Protein AF-A0A8D4VQN3-F1 (afdb_monomer_lite)

Structure (mmCIF, N/CA/C/O backbone):
data_AF-A0A8D4VQN3-F1
#
_entry.id   AF-A0A8D4VQN3-F1
#
loop_
_atom_site.group_PDB
_atom_site.id
_atom_site.type_symbol
_atom_site.label_atom_id
_atom_site.label_alt_id
_atom_site.label_comp_id
_atom_site.label_asym_id
_atom_site.label_entity_id
_atom_site.label_seq_id
_atom_site.pdbx_PDB_ins_code
_atom_site.Cartn_x
_atom_site.Cartn_y
_atom_site.Cartn_z
_atom_site.occupancy
_atom_site.B_iso_or_equiv
_atom_site.auth_seq_id
_atom_site.auth_comp_id
_atom_site.auth_asym_id
_atom_site.auth_atom_id
_atom_site.pdbx_PDB_model_num
ATOM 1 N N . MET A 1 1 ? -3.017 -6.495 18.401 1.00 70.19 1 MET A N 1
ATOM 2 C CA . MET A 1 1 ? -2.786 -6.574 16.944 1.00 70.19 1 MET A CA 1
ATOM 3 C C . MET A 1 1 ? -1.458 -7.267 16.738 1.00 70.19 1 MET A C 1
ATOM 5 O O . MET A 1 1 ? -0.572 -7.104 17.568 1.00 70.19 1 MET A O 1
ATOM 9 N N . GLU A 1 2 ? -1.324 -8.040 15.667 1.00 79.00 2 GLU A N 1
ATOM 10 C CA . GLU A 1 2 ? -0.138 -8.855 15.408 1.00 79.00 2 GLU A CA 1
ATOM 11 C C . GLU A 1 2 ? 0.351 -8.628 13.973 1.00 79.00 2 GLU A C 1
ATOM 13 O O . GLU A 1 2 ? -0.428 -8.764 13.028 1.00 79.00 2 GLU A O 1
ATOM 18 N N . ILE A 1 3 ? 1.629 -8.271 13.808 1.00 74.06 3 ILE A N 1
ATOM 19 C CA . ILE A 1 3 ? 2.302 -8.242 12.504 1.00 74.06 3 ILE A CA 1
ATOM 20 C C . ILE A 1 3 ? 3.342 -9.356 12.503 1.00 74.06 3 ILE A C 1
ATOM 22 O O . ILE A 1 3 ? 4.263 -9.344 13.316 1.00 74.06 3 ILE A O 1
ATOM 26 N N . GLN A 1 4 ? 3.182 -10.310 11.591 1.00 74.00 4 GLN A N 1
ATOM 27 C CA . GLN A 1 4 ? 4.126 -11.398 11.367 1.00 74.00 4 GLN A CA 1
ATOM 28 C C . GLN A 1 4 ? 4.845 -11.158 10.039 1.00 74.00 4 GLN A C 1
ATOM 30 O O . GLN A 1 4 ? 4.201 -11.099 8.990 1.00 74.00 4 GLN A O 1
ATOM 35 N N . ASP A 1 5 ? 6.168 -11.021 10.099 1.00 70.25 5 ASP A N 1
ATOM 36 C CA . ASP A 1 5 ? 7.055 -11.085 8.938 1.00 70.25 5 ASP A CA 1
ATOM 37 C C . ASP A 1 5 ? 7.645 -12.497 8.879 1.00 70.25 5 ASP A C 1
ATOM 39 O O . ASP A 1 5 ? 8.317 -12.940 9.811 1.00 70.25 5 ASP A O 1
ATOM 43 N N . PHE A 1 6 ? 7.348 -13.224 7.807 1.00 62.47 6 PHE A N 1
ATOM 44 C CA . PHE A 1 6 ? 7.833 -14.589 7.607 1.00 62.47 6 PHE A CA 1
ATOM 45 C C . PHE A 1 6 ? 9.210 -14.629 6.928 1.00 62.47 6 PHE A C 1
ATOM 47 O O . PHE A 1 6 ? 9.719 -15.712 6.644 1.00 62.47 6 PHE A O 1
ATOM 54 N N . GLY A 1 7 ? 9.829 -13.468 6.691 1.00 53.34 7 GLY A N 1
ATOM 55 C CA . GLY A 1 7 ? 11.131 -13.352 6.050 1.00 53.34 7 GLY A CA 1
ATOM 56 C C . GLY A 1 7 ? 11.084 -13.645 4.551 1.00 53.34 7 GLY A C 1
ATOM 57 O O . GLY A 1 7 ? 10.016 -13.746 3.939 1.00 53.34 7 GLY A O 1
ATOM 58 N N . GLU A 1 8 ? 12.266 -13.743 3.942 1.00 53.62 8 GLU A N 1
ATOM 59 C CA . GLU A 1 8 ? 12.398 -14.051 2.519 1.00 53.62 8 GLU A CA 1
ATOM 60 C C . GLU A 1 8 ? 11.901 -15.469 2.205 1.00 53.62 8 GLU A C 1
ATOM 62 O O . GLU A 1 8 ? 12.434 -16.469 2.685 1.00 53.62 8 GLU A O 1
ATOM 67 N N . HIS A 1 9 ? 10.913 -15.564 1.320 1.00 53.25 9 HIS A N 1
ATOM 68 C CA . HIS A 1 9 ? 10.606 -16.793 0.599 1.00 53.25 9 HIS A CA 1
ATOM 69 C C . HIS A 1 9 ? 11.569 -16.995 -0.583 1.00 53.25 9 HIS A C 1
ATOM 71 O O . HIS A 1 9 ? 12.259 -16.066 -1.012 1.00 53.25 9 HIS A O 1
ATOM 77 N N . HIS A 1 10 ? 11.588 -18.214 -1.145 1.00 42.78 10 HIS A N 1
ATOM 78 C CA . HIS A 1 10 ? 12.281 -18.522 -2.401 1.00 42.78 10 HIS A CA 1
ATOM 79 C C . HIS A 1 10 ? 11.996 -17.407 -3.427 1.00 42.78 10 HIS A C 1
ATOM 81 O O . HIS A 1 10 ? 10.839 -17.196 -3.779 1.00 42.78 10 HIS A O 1
ATOM 87 N N . MET A 1 11 ? 13.052 -16.717 -3.882 1.00 49.62 11 MET A N 1
ATOM 88 C CA . MET A 1 11 ? 13.039 -15.474 -4.688 1.00 49.62 11 MET A CA 1
ATOM 89 C C . MET A 1 11 ? 12.990 -14.127 -3.927 1.00 49.62 11 MET A C 1
ATOM 91 O O . MET A 1 11 ? 12.455 -13.157 -4.460 1.00 49.62 11 MET A O 1
ATOM 95 N N . ALA A 1 12 ? 13.579 -14.028 -2.728 1.00 50.59 12 ALA A N 1
ATOM 96 C CA . ALA A 1 12 ? 13.837 -12.750 -2.034 1.00 50.59 12 ALA A CA 1
ATOM 97 C C . ALA A 1 12 ? 12.579 -11.888 -1.775 1.00 50.59 12 ALA A C 1
ATOM 99 O O . ALA A 1 12 ? 12.603 -10.663 -1.869 1.00 50.59 12 ALA A O 1
ATOM 100 N N . SER A 1 13 ? 11.442 -12.536 -1.499 1.00 53.25 13 SER A N 1
ATOM 101 C CA . SER A 1 13 ? 10.157 -11.861 -1.257 1.00 53.25 13 SER A CA 1
ATOM 102 C C . SER A 1 13 ? 9.735 -12.000 0.206 1.00 53.25 13 SER A C 1
ATOM 104 O O . SER A 1 13 ? 9.541 -13.124 0.663 1.00 53.25 13 SER A O 1
ATOM 106 N N . SER A 1 14 ? 9.547 -10.887 0.927 1.00 65.25 14 SER A N 1
ATOM 107 C CA . SER A 1 14 ? 9.102 -10.890 2.335 1.00 65.25 14 SER A CA 1
ATOM 108 C C . SER A 1 14 ? 7.593 -11.099 2.463 1.00 65.25 14 SER A C 1
ATOM 110 O O . SER A 1 14 ? 6.815 -10.282 1.971 1.00 65.25 14 SER A O 1
ATOM 112 N N . HIS A 1 15 ? 7.137 -12.172 3.109 1.00 73.06 15 HIS A N 1
ATOM 113 C CA . HIS A 1 15 ? 5.702 -12.355 3.356 1.00 73.06 15 HIS A CA 1
ATOM 114 C C . HIS A 1 15 ? 5.287 -11.664 4.653 1.00 73.06 15 HIS A C 1
ATOM 116 O O . HIS A 1 15 ? 5.879 -11.913 5.700 1.00 73.06 15 HIS A O 1
ATOM 122 N N . ILE A 1 16 ? 4.242 -10.835 4.588 1.00 79.19 16 ILE A N 1
ATOM 123 C CA . ILE A 1 16 ? 3.664 -10.212 5.777 1.00 79.19 16 ILE A CA 1
ATOM 124 C C . ILE A 1 16 ? 2.217 -10.645 5.978 1.00 79.19 16 ILE A C 1
ATOM 126 O O . ILE A 1 16 ? 1.423 -10.720 5.032 1.00 79.19 16 ILE A O 1
ATOM 130 N N . ARG A 1 17 ? 1.874 -10.871 7.244 1.00 83.31 17 ARG A N 1
ATOM 131 C CA . ARG A 1 17 ? 0.500 -10.982 7.719 1.00 83.31 17 ARG A CA 1
ATOM 132 C C . ARG A 1 17 ? 0.259 -9.945 8.802 1.00 83.31 17 ARG A C 1
ATOM 134 O O . ARG A 1 17 ? 1.025 -9.849 9.756 1.00 83.31 17 ARG A O 1
ATOM 141 N N . VAL A 1 18 ? -0.832 -9.207 8.669 1.00 84.00 18 VAL A N 1
ATOM 142 C CA . VAL A 1 18 ? -1.286 -8.221 9.645 1.00 84.00 18 VAL A CA 1
ATOM 143 C C . VAL A 1 18 ? -2.658 -8.650 10.139 1.00 84.00 18 VAL A C 1
ATOM 145 O O . VAL A 1 18 ? -3.613 -8.660 9.365 1.00 84.00 18 VAL A O 1
ATOM 148 N N . ARG A 1 19 ? -2.763 -8.996 11.422 1.00 86.81 19 ARG A N 1
ATOM 149 C CA . ARG A 1 19 ? -4.031 -9.323 12.075 1.00 86.81 19 ARG A CA 1
ATOM 150 C C . ARG A 1 19 ? -4.461 -8.192 13.000 1.00 86.81 19 ARG A C 1
ATOM 152 O O . ARG A 1 19 ? -3.798 -7.886 13.996 1.00 86.81 19 ARG A O 1
ATOM 159 N N . LEU A 1 20 ? -5.595 -7.599 12.666 1.00 85.62 20 LEU A N 1
ATOM 160 C CA . LEU A 1 20 ? -6.205 -6.470 13.348 1.00 85.62 20 LEU A CA 1
ATOM 161 C C . LEU A 1 20 ? -7.139 -6.944 14.461 1.00 85.62 20 LEU A C 1
ATOM 163 O O . LEU A 1 20 ? -7.737 -8.017 14.384 1.00 85.62 20 LEU A O 1
ATOM 167 N N . GLU A 1 21 ? -7.272 -6.124 15.501 1.00 84.81 21 GLU A N 1
ATOM 168 C CA . GLU A 1 21 ? -8.215 -6.377 16.601 1.00 84.81 21 GLU A CA 1
ATOM 169 C C . GLU A 1 21 ? -9.656 -6.015 16.227 1.00 84.81 21 GLU A C 1
ATOM 171 O O . GLU A 1 21 ? -10.598 -6.550 16.808 1.00 84.81 21 GLU A O 1
ATOM 176 N N . GLN A 1 22 ? -9.820 -5.143 15.230 1.00 81.38 22 GLN A N 1
ATOM 177 C CA . GLN A 1 22 ? -11.106 -4.691 14.713 1.00 81.38 22 GLN A CA 1
ATOM 178 C C . GLN A 1 22 ? -11.138 -4.755 13.178 1.00 81.38 22 GLN A C 1
ATOM 180 O O . GLN A 1 22 ? -10.090 -4.618 12.537 1.00 81.38 22 GLN A O 1
ATOM 185 N N . PRO A 1 23 ? -12.322 -4.953 12.572 1.00 83.88 23 PRO A N 1
ATOM 186 C CA . PRO A 1 23 ? -12.458 -5.004 11.125 1.00 83.88 23 PRO A CA 1
ATOM 187 C C . PRO A 1 23 ? -12.366 -3.612 10.495 1.00 83.88 23 PRO A C 1
ATOM 189 O O . PRO A 1 23 ? -12.968 -2.657 10.978 1.00 83.88 23 PRO A O 1
ATOM 192 N N . PHE A 1 24 ? -11.721 -3.536 9.335 1.00 86.38 24 PHE A N 1
ATOM 193 C CA . PHE A 1 24 ? -11.764 -2.388 8.434 1.00 86.38 24 PHE A CA 1
ATOM 194 C C . PHE A 1 24 ? -12.455 -2.797 7.145 1.00 86.38 24 PHE A C 1
ATOM 196 O O . PHE A 1 24 ? -12.000 -3.708 6.456 1.00 86.38 24 PHE A O 1
ATOM 203 N N . SER A 1 25 ? -13.586 -2.163 6.823 1.00 85.00 25 SER A N 1
ATOM 204 C CA . SER A 1 25 ? -14.448 -2.600 5.708 1.00 85.00 25 SER A CA 1
ATOM 205 C C . SER A 1 25 ? -14.789 -4.105 5.766 1.00 85.00 25 SER A C 1
ATOM 207 O O . SER A 1 25 ? -14.835 -4.782 4.742 1.00 85.00 25 SER A O 1
ATOM 209 N N . GLY A 1 26 ? -14.981 -4.648 6.976 1.00 84.50 26 GLY A N 1
ATOM 210 C CA . GLY A 1 26 ? -15.277 -6.070 7.200 1.00 84.50 26 GLY A CA 1
ATOM 211 C C . GLY A 1 26 ? -14.068 -7.017 7.161 1.00 84.50 26 GLY A C 1
ATOM 212 O O . GLY A 1 26 ? -14.257 -8.226 7.262 1.00 84.50 26 GLY A O 1
ATOM 213 N N . VAL A 1 27 ? -12.840 -6.502 7.033 1.00 85.44 27 VAL A N 1
ATOM 214 C CA . VAL A 1 27 ? -11.602 -7.294 6.943 1.00 85.44 27 VAL A CA 1
ATOM 215 C C . VAL A 1 27 ? -10.743 -7.099 8.193 1.00 85.44 27 VAL A C 1
ATOM 217 O O . VAL A 1 27 ? -10.431 -5.966 8.553 1.00 85.44 27 VAL A O 1
ATOM 220 N N . CYS A 1 28 ? -10.326 -8.197 8.830 1.00 87.50 28 CYS A N 1
ATOM 2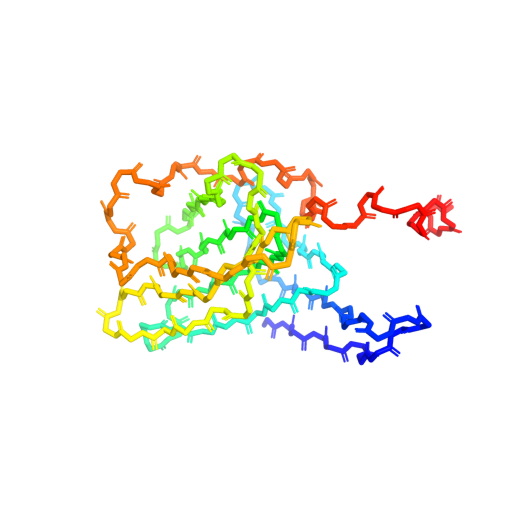21 C CA . CYS A 1 28 ? -9.427 -8.171 9.996 1.00 87.50 28 CYS A CA 1
ATOM 222 C C . CYS A 1 28 ? -8.013 -8.686 9.696 1.00 87.50 28 CYS A C 1
ATOM 224 O O . CYS A 1 28 ? -7.099 -8.434 10.473 1.00 87.50 28 CYS A O 1
ATOM 226 N N . ASP A 1 29 ? -7.823 -9.426 8.608 1.00 88.44 29 ASP A N 1
ATOM 227 C CA . ASP A 1 29 ? -6.545 -10.038 8.257 1.00 88.44 29 ASP A CA 1
ATOM 228 C C . ASP A 1 29 ? -6.083 -9.479 6.916 1.00 88.44 29 ASP A C 1
ATOM 230 O O . ASP A 1 29 ? -6.820 -9.565 5.941 1.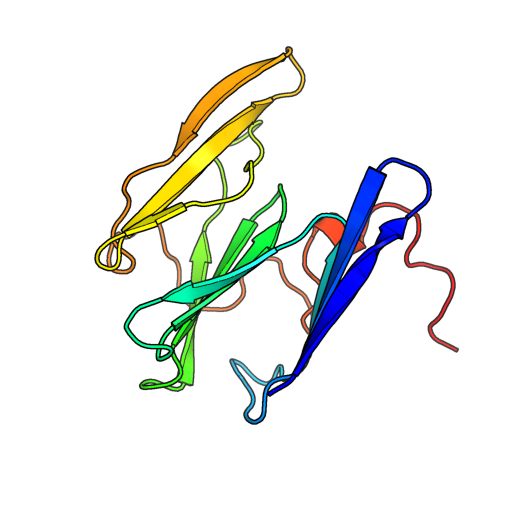00 88.44 29 ASP A O 1
ATOM 234 N N . PHE A 1 30 ? -4.872 -8.933 6.857 1.00 86.12 30 PHE A N 1
ATOM 235 C CA . PHE A 1 30 ? -4.241 -8.481 5.622 1.00 86.12 30 PHE A CA 1
ATOM 236 C C . PHE A 1 30 ? -3.003 -9.314 5.314 1.00 86.12 30 PHE A C 1
ATOM 238 O O . PHE A 1 30 ? -2.198 -9.607 6.199 1.00 86.12 30 PHE A O 1
ATOM 245 N N . HIS A 1 31 ? -2.842 -9.675 4.045 1.00 87.38 31 HIS A N 1
ATOM 246 C CA . HIS A 1 31 ? -1.763 -10.525 3.559 1.00 87.38 31 HIS A CA 1
ATOM 247 C C . HIS A 1 31 ? -1.109 -9.908 2.331 1.00 87.38 31 HIS A C 1
ATOM 249 O O . HIS A 1 31 ? -1.797 -9.434 1.427 1.00 87.38 31 HIS A O 1
ATOM 255 N N . SER A 1 32 ? 0.218 -9.971 2.275 1.00 83.25 32 SER A N 1
ATOM 256 C CA . SER A 1 32 ? 0.998 -9.503 1.132 1.00 83.25 32 SER A CA 1
ATOM 257 C C . SER A 1 32 ? 2.256 -10.345 0.929 1.00 83.25 32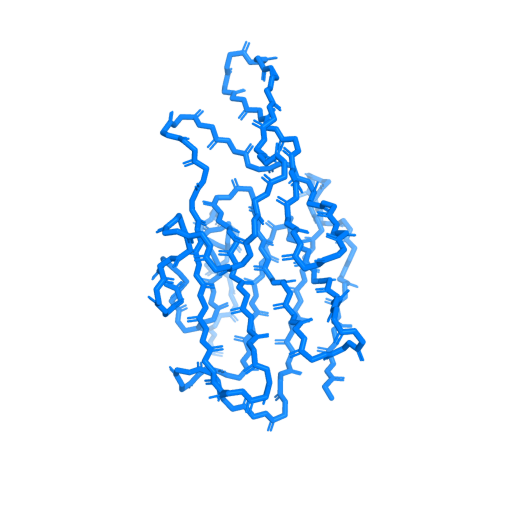 SER A C 1
ATOM 259 O O . SER A 1 32 ? 2.836 -10.854 1.891 1.00 83.25 32 SER A O 1
ATOM 261 N N . THR A 1 33 ? 2.684 -10.508 -0.321 1.00 77.38 33 THR A N 1
ATOM 262 C CA . THR A 1 33 ? 3.978 -11.107 -0.669 1.00 77.38 33 THR A CA 1
ATOM 263 C C . THR A 1 33 ? 4.890 -10.005 -1.189 1.00 77.38 33 THR A C 1
ATOM 265 O O . THR A 1 33 ? 4.567 -9.346 -2.171 1.00 77.38 33 THR A O 1
ATOM 268 N N . ASN A 1 34 ? 6.033 -9.817 -0.545 1.00 76.44 34 ASN A N 1
ATOM 269 C CA . ASN A 1 34 ? 6.891 -8.642 -0.678 1.00 76.44 34 ASN A CA 1
ATOM 270 C C . ASN A 1 34 ? 6.222 -7.335 -0.207 1.00 76.44 34 ASN A C 1
ATOM 272 O O . ASN A 1 34 ? 6.300 -6.294 -0.865 1.00 76.44 34 ASN A O 1
ATOM 276 N N . GLY A 1 35 ? 5.506 -7.421 0.915 1.00 81.69 35 GLY A N 1
ATOM 277 C CA . GLY A 1 35 ? 4.768 -6.302 1.488 1.00 81.69 35 GLY A CA 1
ATOM 278 C C . GLY A 1 35 ? 5.452 -5.646 2.677 1.00 81.69 35 GLY A C 1
ATOM 279 O O . GLY A 1 35 ? 6.510 -6.063 3.142 1.00 81.69 35 GLY A O 1
ATOM 280 N N . TYR A 1 36 ? 4.809 -4.612 3.196 1.00 82.75 36 TYR A N 1
ATOM 281 C CA . TYR A 1 36 ? 5.256 -3.886 4.382 1.00 82.75 36 TYR A CA 1
ATOM 282 C C . TYR A 1 36 ? 4.055 -3.429 5.207 1.00 82.75 36 TYR A C 1
ATOM 284 O O . TYR A 1 36 ? 2.990 -3.124 4.669 1.00 82.75 36 TYR A O 1
ATOM 292 N N . GLY A 1 37 ? 4.251 -3.420 6.525 1.00 87.12 37 GLY A N 1
ATOM 293 C CA . GLY A 1 37 ? 3.341 -2.865 7.518 1.00 87.12 37 GLY A CA 1
ATOM 294 C C . GLY A 1 37 ? 4.093 -1.808 8.317 1.00 87.12 37 GLY A C 1
ATOM 295 O O . GLY A 1 37 ? 5.127 -2.122 8.905 1.00 87.12 37 GLY A O 1
ATOM 296 N N . LEU A 1 38 ? 3.625 -0.564 8.299 1.00 87.94 38 LEU A N 1
ATOM 297 C CA . LEU A 1 38 ? 4.290 0.558 8.960 1.00 87.94 38 LEU A CA 1
ATOM 298 C C . LEU A 1 38 ? 3.279 1.418 9.718 1.00 87.94 38 LEU A C 1
ATOM 300 O O . LEU A 1 38 ? 2.282 1.858 9.145 1.00 87.94 38 LEU A O 1
ATOM 304 N N . PHE A 1 39 ? 3.570 1.695 10.987 1.00 88.38 39 PHE A N 1
ATOM 305 C CA . PHE A 1 39 ? 2.788 2.628 11.796 1.00 88.38 39 PHE A CA 1
ATOM 306 C C . PHE A 1 39 ? 3.284 4.059 11.642 1.00 88.38 39 PHE A C 1
ATOM 308 O O . PHE A 1 39 ? 4.487 4.304 11.546 1.00 88.38 39 PHE A O 1
ATOM 315 N N . PHE A 1 40 ? 2.350 5.003 11.691 1.00 87.31 40 PHE A N 1
ATOM 316 C CA . PHE A 1 40 ? 2.628 6.433 11.778 1.00 87.31 40 PHE A CA 1
ATOM 317 C C . PHE A 1 40 ? 1.486 7.161 12.496 1.00 87.31 40 PHE A C 1
ATOM 319 O O . PHE A 1 40 ? 0.512 6.536 12.915 1.00 87.31 40 PHE A O 1
ATOM 326 N N . GLY A 1 41 ? 1.648 8.468 12.728 1.00 78.75 41 GLY A N 1
ATOM 327 C CA . GLY A 1 41 ? 0.677 9.251 13.501 1.00 78.75 41 GLY A CA 1
ATOM 328 C C . GLY A 1 41 ? 0.517 8.717 14.927 1.00 78.75 41 GLY A C 1
ATOM 329 O O . GLY A 1 41 ? -0.588 8.436 15.359 1.00 78.75 41 GLY A O 1
ATOM 330 N N . ASN A 1 42 ? 1.630 8.469 15.628 1.00 81.06 42 ASN A N 1
ATOM 331 C CA . ASN A 1 42 ? 1.646 7.881 16.979 1.00 81.06 42 ASN A CA 1
ATOM 332 C C . ASN A 1 42 ? 0.972 6.498 17.106 1.00 81.06 42 ASN A C 1
ATOM 334 O O . ASN A 1 42 ? 0.645 6.075 18.211 1.00 81.06 42 ASN A O 1
ATOM 338 N N . GLY A 1 43 ? 0.809 5.772 15.994 1.00 79.06 43 GLY A N 1
ATOM 339 C CA . GLY A 1 43 ? 0.198 4.439 15.972 1.00 79.06 43 GLY A CA 1
ATOM 340 C C . GLY A 1 43 ? -1.286 4.431 15.605 1.00 79.06 43 GLY A C 1
ATOM 341 O O . GLY A 1 43 ? -1.869 3.355 15.517 1.00 79.06 43 GLY A O 1
ATOM 342 N N . GLU A 1 44 ? -1.883 5.595 15.342 1.00 86.06 44 GLU A N 1
ATOM 343 C CA . GLU A 1 44 ? -3.283 5.723 14.910 1.00 86.06 44 GLU A CA 1
ATOM 344 C C . GLU A 1 44 ? -3.503 5.280 13.461 1.00 86.06 44 GLU A C 1
ATOM 346 O O . GLU A 1 44 ? -4.624 4.956 13.068 1.00 86.06 44 GLU A O 1
ATOM 351 N N . LEU A 1 45 ? -2.432 5.257 12.664 1.00 89.44 45 LEU A N 1
ATOM 352 C CA . LEU A 1 45 ? -2.470 4.903 11.255 1.00 89.44 45 LEU A CA 1
ATOM 353 C C . LEU A 1 45 ? -1.534 3.732 10.977 1.00 89.44 45 LEU A C 1
ATOM 355 O O . LEU A 1 45 ? -0.369 3.731 11.386 1.00 89.44 45 LEU A O 1
ATOM 359 N N . LEU A 1 46 ? -2.035 2.757 10.222 1.00 91.31 46 LEU A N 1
ATOM 360 C CA . LEU A 1 46 ? -1.250 1.642 9.706 1.00 91.31 46 LEU A CA 1
ATOM 361 C C . LEU A 1 46 ? -1.279 1.643 8.186 1.00 91.31 46 LEU A C 1
ATOM 363 O O . LEU A 1 46 ? -2.333 1.468 7.580 1.00 91.31 46 LEU A O 1
ATOM 367 N N . LEU A 1 47 ? -0.109 1.782 7.572 1.00 92.81 47 LEU A N 1
ATOM 368 C CA . LEU A 1 47 ? 0.068 1.525 6.152 1.00 92.81 47 LEU A CA 1
ATOM 369 C C . LEU A 1 47 ? 0.399 0.045 5.945 1.00 92.81 47 LEU A C 1
ATOM 371 O O . LEU A 1 47 ? 1.419 -0.435 6.435 1.00 92.81 47 LEU A O 1
ATOM 375 N N . VAL A 1 48 ? -0.435 -0.653 5.177 1.00 92.19 48 VAL A N 1
ATOM 376 C CA . VAL A 1 48 ? -0.169 -1.986 4.625 1.00 92.19 48 VAL A CA 1
ATOM 377 C C . VAL A 1 48 ? -0.048 -1.859 3.114 1.00 92.19 48 VAL A C 1
ATOM 379 O O . VAL A 1 48 ? -0.914 -1.272 2.472 1.00 92.19 48 VAL A O 1
ATOM 382 N N . GLY A 1 49 ? 0.998 -2.404 2.507 1.00 91.75 49 GLY A N 1
ATOM 383 C CA . GLY A 1 49 ? 1.135 -2.299 1.057 1.00 91.75 49 GLY A CA 1
ATOM 384 C C . GLY A 1 49 ? 2.073 -3.303 0.426 1.00 91.75 49 GLY A C 1
ATOM 385 O O . GLY A 1 49 ? 2.694 -4.124 1.103 1.00 91.75 49 GLY A O 1
ATOM 386 N N . ASP A 1 50 ? 2.134 -3.225 -0.896 1.00 91.31 50 ASP A N 1
ATOM 387 C CA . ASP A 1 50 ? 3.036 -3.964 -1.764 1.00 91.31 50 ASP A CA 1
ATOM 388 C C . ASP A 1 50 ? 3.394 -3.150 -3.013 1.00 91.31 50 ASP A C 1
ATOM 390 O O . ASP A 1 50 ? 2.967 -2.011 -3.201 1.00 91.31 50 ASP A O 1
ATOM 394 N N . ALA A 1 51 ? 4.185 -3.742 -3.903 1.00 91.94 51 ALA A N 1
ATOM 395 C CA . ALA A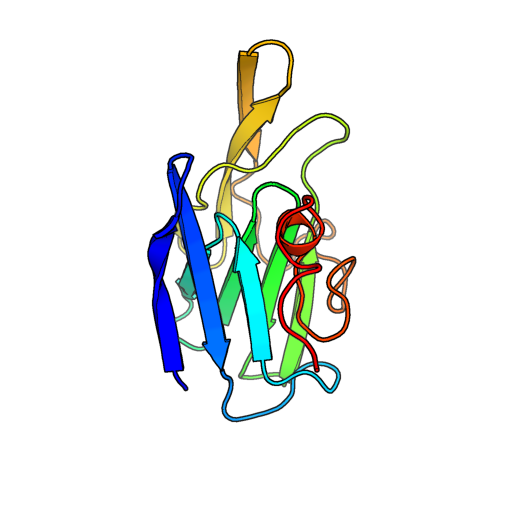 1 51 ? 4.599 -3.104 -5.148 1.00 91.94 51 ALA A CA 1
ATOM 396 C C . ALA A 1 51 ? 3.433 -2.567 -6.010 1.00 91.94 51 ALA A C 1
ATOM 398 O O . ALA A 1 51 ? 3.639 -1.681 -6.836 1.00 91.94 51 ALA A O 1
ATOM 399 N N . CYS A 1 52 ? 2.216 -3.083 -5.844 1.00 93.25 52 CYS A N 1
ATOM 400 C CA . CYS A 1 52 ? 1.056 -2.755 -6.663 1.00 93.25 52 CYS A CA 1
ATOM 401 C C . CYS A 1 52 ? 0.127 -1.718 -6.024 1.00 93.25 52 CYS A C 1
ATOM 403 O O . CYS A 1 52 ? -0.639 -1.089 -6.758 1.00 93.25 52 CYS A O 1
ATOM 405 N N . MET A 1 53 ? 0.128 -1.569 -4.697 1.00 94.38 53 MET A N 1
ATOM 406 C CA . MET A 1 53 ? -0.723 -0.602 -4.000 1.00 94.38 53 MET A CA 1
ATOM 407 C C . MET A 1 53 ? -0.328 -0.374 -2.538 1.00 94.38 53 MET A C 1
ATOM 409 O O . MET A 1 53 ? 0.247 -1.240 -1.880 1.00 94.38 53 MET A O 1
ATOM 413 N N . PHE A 1 54 ? -0.769 0.764 -2.004 1.00 95.19 54 PHE A N 1
ATOM 414 C CA . PHE A 1 54 ? -0.791 1.046 -0.571 1.00 95.19 54 PHE A CA 1
ATOM 415 C C . PHE A 1 54 ? -2.228 1.078 -0.048 1.00 95.19 54 PHE A C 1
ATOM 417 O O . PHE A 1 54 ? -3.133 1.534 -0.747 1.00 95.19 54 PHE A O 1
ATOM 424 N N . VAL A 1 55 ? -2.420 0.653 1.199 1.00 95.19 55 VAL A N 1
ATOM 425 C CA . VAL A 1 55 ? -3.649 0.796 1.985 1.00 95.19 55 VAL A CA 1
ATOM 426 C C . VAL A 1 55 ? -3.285 1.432 3.322 1.00 95.19 55 VAL A C 1
ATOM 428 O O . VAL A 1 55 ? -2.386 0.957 4.005 1.00 95.19 55 VAL A O 1
ATOM 431 N N . ILE A 1 56 ? -3.988 2.488 3.709 1.00 94.25 56 ILE A N 1
ATOM 432 C CA . ILE A 1 56 ? -3.918 3.098 5.034 1.00 94.25 56 ILE A CA 1
ATOM 433 C C . ILE A 1 56 ? -5.174 2.709 5.796 1.00 94.25 56 ILE A C 1
ATOM 4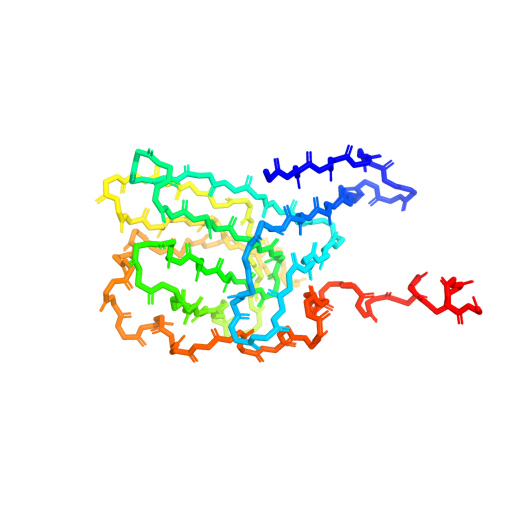35 O O . ILE A 1 56 ? -6.287 2.886 5.302 1.00 94.25 56 ILE A O 1
ATOM 439 N N . LEU A 1 57 ? -4.979 2.201 7.004 1.00 93.19 57 LEU A N 1
ATOM 440 C CA . LEU A 1 57 ? -6.019 1.894 7.970 1.00 93.19 57 LEU A CA 1
ATOM 441 C C . LEU A 1 57 ? -5.965 2.950 9.072 1.00 93.19 57 LEU A C 1
ATOM 443 O O . LEU A 1 57 ? -4.931 3.112 9.720 1.00 93.19 57 LEU A O 1
ATOM 447 N N . ASP A 1 58 ? -7.067 3.667 9.250 1.00 91.50 58 ASP A N 1
ATOM 448 C CA . ASP A 1 58 ? -7.227 4.725 10.242 1.00 91.50 58 ASP A CA 1
ATOM 449 C C . ASP A 1 58 ? -8.035 4.204 11.432 1.00 91.50 58 ASP A C 1
ATOM 451 O O . ASP A 1 58 ? -9.263 4.089 11.366 1.00 91.50 58 ASP A O 1
ATOM 455 N N . PHE A 1 59 ? -7.344 3.857 12.520 1.00 88.06 59 PHE A N 1
ATOM 456 C CA . PHE A 1 59 ? -7.971 3.279 13.710 1.00 88.06 59 PHE A CA 1
ATOM 457 C C . PHE A 1 59 ? -8.896 4.250 14.434 1.00 88.06 59 PHE A C 1
ATOM 459 O O . PHE A 1 59 ? -9.860 3.794 15.050 1.00 88.06 59 PHE A O 1
ATOM 466 N N . SER A 1 60 ? -8.647 5.554 14.322 1.00 85.81 60 SER A N 1
ATOM 467 C CA . SER A 1 60 ? -9.461 6.590 14.954 1.00 85.81 60 SER A CA 1
ATOM 468 C C . SER A 1 60 ? -10.850 6.660 14.323 1.00 85.81 60 SER A C 1
ATOM 470 O O . SER A 1 60 ? -11.846 6.810 15.027 1.00 85.81 60 SER A O 1
ATOM 472 N N . ASN A 1 61 ? -10.926 6.495 13.000 1.00 83.19 61 ASN A N 1
ATOM 473 C CA . ASN A 1 61 ? -12.179 6.609 12.252 1.00 83.19 61 ASN A CA 1
ATOM 474 C C . ASN A 1 61 ? -12.756 5.265 11.774 1.00 83.19 61 ASN A C 1
ATOM 476 O O . ASN A 1 61 ? -13.861 5.233 11.234 1.00 83.19 61 ASN A O 1
ATOM 480 N N . GLY A 1 62 ? -12.019 4.159 11.924 1.00 84.00 62 GLY A N 1
ATOM 481 C CA . GLY A 1 62 ? -12.403 2.839 11.406 1.00 84.00 62 GLY A CA 1
ATOM 482 C C . GLY A 1 62 ? -12.431 2.761 9.874 1.00 84.00 62 GLY A C 1
ATOM 483 O O . GLY A 1 62 ? -13.033 1.850 9.301 1.00 84.00 62 GLY A O 1
ATOM 484 N N . ASN A 1 63 ? -11.796 3.722 9.202 1.00 89.88 63 ASN A N 1
ATOM 485 C CA . ASN A 1 63 ? -11.829 3.870 7.753 1.00 89.88 63 ASN A CA 1
ATOM 486 C C . ASN A 1 63 ? -10.550 3.338 7.113 1.00 89.88 63 ASN A C 1
ATOM 488 O O . ASN A 1 63 ? -9.493 3.264 7.735 1.00 89.88 63 ASN A O 1
ATOM 492 N N . ALA A 1 64 ? -10.653 2.992 5.834 1.00 93.56 64 ALA A N 1
ATOM 493 C CA . ALA A 1 64 ? -9.502 2.654 5.019 1.00 93.56 64 ALA A CA 1
ATOM 494 C C . ALA A 1 64 ? -9.422 3.581 3.809 1.00 93.56 64 ALA A C 1
ATOM 496 O O . ALA A 1 64 ? -10.452 3.974 3.252 1.00 93.56 64 ALA A O 1
ATOM 497 N N . LYS A 1 65 ? -8.200 3.898 3.398 1.00 95.25 65 LYS A N 1
ATOM 498 C CA . LYS A 1 65 ? -7.895 4.588 2.146 1.00 95.25 65 LYS A CA 1
ATOM 499 C C . LYS A 1 65 ? -6.850 3.783 1.382 1.00 95.25 65 LYS A C 1
ATOM 501 O O . LYS A 1 65 ? -6.058 3.072 1.991 1.00 95.25 65 LYS A O 1
ATOM 506 N N . HIS A 1 66 ? -6.800 3.900 0.066 1.00 96.38 66 HIS A N 1
ATOM 507 C CA . HIS A 1 66 ? -5.809 3.212 -0.752 1.00 96.38 66 HIS A CA 1
ATOM 508 C C . HIS A 1 66 ? -5.323 4.092 -1.894 1.00 96.38 66 HIS A C 1
ATOM 510 O O . HIS A 1 66 ? -6.012 5.019 -2.311 1.00 96.38 66 HIS A O 1
ATOM 516 N N . CYS A 1 67 ? -4.144 3.789 -2.424 1.00 96.50 67 CYS A N 1
ATOM 517 C CA . CYS A 1 67 ? -3.656 4.423 -3.640 1.00 96.50 67 CYS A CA 1
ATOM 518 C C . CYS A 1 67 ? -2.859 3.441 -4.501 1.00 96.50 67 CYS A C 1
ATOM 520 O O . CYS A 1 67 ? -2.402 2.386 -4.043 1.00 96.50 67 CYS A O 1
ATOM 522 N N . TYR A 1 68 ? -2.707 3.805 -5.771 1.00 96.25 68 TYR A N 1
ATOM 523 C CA . TYR A 1 68 ? -1.983 3.026 -6.768 1.00 96.25 68 TYR A CA 1
ATOM 524 C C . TYR A 1 68 ? -0.752 3.788 -7.256 1.00 96.25 68 TYR A C 1
ATOM 526 O O . TYR A 1 68 ? -0.772 5.023 -7.311 1.00 96.25 68 TYR A O 1
ATOM 534 N N . PRO A 1 69 ? 0.303 3.076 -7.679 1.00 95.12 69 PRO A N 1
ATOM 535 C CA . PRO A 1 69 ? 1.373 3.714 -8.419 1.00 95.12 69 PRO A CA 1
ATOM 536 C C . PRO A 1 69 ? 0.836 4.180 -9.785 1.00 95.12 69 PRO A C 1
ATOM 538 O O . PRO A 1 69 ? -0.173 3.657 -10.282 1.00 95.12 69 PRO A O 1
ATOM 541 N N . PRO A 1 70 ? 1.508 5.139 -10.444 1.00 94.50 70 PRO A N 1
ATOM 542 C CA . PRO A 1 70 ? 1.201 5.483 -11.826 1.00 94.50 70 PRO A CA 1
ATOM 543 C C . PRO A 1 70 ? 1.209 4.242 -12.731 1.00 94.50 70 PRO A C 1
ATOM 545 O O . PRO A 1 70 ? 1.941 3.280 -12.498 1.00 94.50 70 PRO A O 1
ATOM 548 N N . LYS A 1 71 ? 0.411 4.254 -13.802 1.00 93.25 71 LYS A N 1
ATOM 549 C CA . LYS A 1 71 ? 0.313 3.110 -14.720 1.00 93.25 71 LYS A CA 1
ATOM 550 C C . LYS A 1 71 ? 1.700 2.698 -15.238 1.00 93.25 71 LYS A C 1
ATOM 552 O O . LYS A 1 71 ? 2.416 3.519 -15.803 1.00 93.25 71 LYS A O 1
ATOM 557 N N . GLY A 1 72 ? 2.036 1.415 -15.087 1.00 92.69 72 GLY A N 1
ATOM 558 C CA . GLY A 1 72 ? 3.322 0.848 -15.513 1.00 92.69 72 GLY A CA 1
ATOM 559 C C . GLY A 1 72 ? 4.445 0.956 -14.478 1.00 92.69 72 GLY A C 1
ATOM 560 O O . GLY A 1 72 ? 5.544 0.480 -14.747 1.00 92.69 72 GLY A O 1
ATOM 561 N N . TRP A 1 73 ? 4.168 1.539 -13.311 1.00 95.56 73 TRP A N 1
ATOM 562 C CA . TRP A 1 73 ? 5.104 1.653 -12.200 1.00 95.56 73 TRP A CA 1
ATOM 563 C C . TRP A 1 73 ? 4.695 0.770 -11.027 1.00 95.56 73 TRP A C 1
ATOM 565 O O . TRP A 1 73 ? 3.535 0.386 -10.888 1.00 95.56 73 TRP A O 1
ATOM 575 N N . TYR A 1 74 ? 5.673 0.499 -10.175 1.00 94.00 74 TYR A N 1
ATOM 576 C CA . TYR A 1 74 ? 5.544 -0.270 -8.952 1.00 94.00 74 TYR A CA 1
ATOM 577 C C . TYR A 1 74 ? 6.182 0.485 -7.790 1.00 94.00 74 TYR A C 1
ATOM 579 O O . TYR A 1 74 ? 7.204 1.155 -7.964 1.00 94.00 74 TYR A O 1
ATOM 587 N N . PHE A 1 75 ? 5.592 0.365 -6.606 1.00 94.44 75 PHE A N 1
ATOM 588 C CA . PHE A 1 75 ? 6.119 0.951 -5.382 1.00 94.44 75 PHE A CA 1
ATOM 589 C C . PHE A 1 75 ? 7.324 0.174 -4.852 1.00 94.44 75 PHE A C 1
ATOM 591 O O . PHE A 1 75 ? 7.321 -1.053 -4.765 1.00 94.44 75 PHE A O 1
ATOM 598 N N . LYS A 1 76 ? 8.352 0.909 -4.434 1.00 92.56 76 LYS A N 1
ATOM 599 C CA . LYS A 1 76 ? 9.350 0.436 -3.471 1.00 92.56 76 LYS A CA 1
ATOM 600 C C . LYS A 1 76 ? 8.797 0.618 -2.053 1.00 92.56 76 LYS A C 1
ATOM 602 O O . LYS A 1 76 ? 7.704 1.152 -1.864 1.00 92.56 76 LYS A O 1
ATOM 607 N N . ARG A 1 77 ? 9.568 0.183 -1.052 1.00 91.06 77 ARG A N 1
ATOM 608 C CA . ARG A 1 77 ? 9.225 0.391 0.360 1.00 91.06 77 ARG A CA 1
ATOM 609 C C . ARG A 1 77 ? 8.928 1.881 0.617 1.00 91.06 77 ARG A C 1
ATOM 611 O O . ARG A 1 77 ? 9.735 2.715 0.201 1.00 91.06 77 ARG A O 1
ATOM 618 N N . PRO A 1 78 ? 7.802 2.209 1.267 1.00 92.94 78 PRO A N 1
ATOM 619 C CA . PRO A 1 78 ? 7.452 3.583 1.566 1.00 92.94 78 PRO A CA 1
ATOM 620 C C . PRO A 1 78 ? 8.225 4.110 2.774 1.00 92.94 78 PRO A C 1
ATOM 622 O O . PRO A 1 78 ? 8.652 3.355 3.651 1.00 92.94 78 PRO A O 1
ATOM 625 N N . GLU A 1 79 ? 8.332 5.427 2.824 1.00 92.75 79 GLU A N 1
ATOM 626 C CA . GLU A 1 79 ? 8.801 6.218 3.948 1.00 92.75 79 GLU A CA 1
ATOM 627 C C . GLU A 1 79 ? 7.635 7.070 4.462 1.00 92.75 79 GLU A C 1
ATOM 629 O O . GLU A 1 79 ? 6.779 7.521 3.695 1.00 92.75 79 GLU A O 1
ATOM 634 N N . LEU A 1 80 ? 7.585 7.255 5.780 1.00 90.56 80 LEU A N 1
ATOM 635 C CA . LEU A 1 80 ? 6.498 7.948 6.464 1.00 90.56 80 LEU A CA 1
ATOM 636 C C . LEU A 1 80 ? 7.070 9.120 7.250 1.00 90.56 80 LEU A C 1
ATOM 638 O O . LEU A 1 80 ? 7.970 8.936 8.069 1.00 90.56 80 LEU A O 1
ATOM 642 N N . SER A 1 81 ? 6.533 10.316 7.024 1.00 86.50 81 SER A N 1
ATOM 643 C CA . SER A 1 81 ? 6.952 11.528 7.728 1.00 86.50 81 SER A CA 1
ATOM 644 C C . SER A 1 81 ? 5.776 12.483 7.875 1.00 86.50 81 SER A C 1
ATOM 646 O O . SER A 1 81 ? 5.130 12.809 6.891 1.00 86.50 81 SER A O 1
ATOM 648 N N . GLY A 1 82 ? 5.464 12.920 9.099 1.00 81.06 82 GLY A N 1
ATOM 649 C CA . GLY A 1 82 ? 4.500 14.008 9.328 1.00 81.06 82 GLY A CA 1
ATOM 650 C C . GLY A 1 82 ? 3.079 13.797 8.778 1.00 81.06 82 GLY A C 1
ATOM 651 O O . GLY A 1 82 ? 2.404 14.779 8.496 1.00 81.06 82 GLY A O 1
ATOM 652 N N . GLY A 1 83 ? 2.616 12.551 8.610 1.00 84.75 83 GLY A N 1
ATOM 653 C CA . GLY A 1 83 ? 1.315 12.265 7.977 1.00 84.75 83 GLY A CA 1
ATOM 654 C C . GLY A 1 83 ? 1.355 12.269 6.445 1.00 84.75 83 GLY A C 1
ATOM 655 O O . GLY A 1 83 ? 0.314 12.275 5.790 1.00 84.75 83 GLY A O 1
ATOM 656 N N . GLU A 1 84 ? 2.552 12.252 5.870 1.00 92.38 84 GLU A N 1
ATOM 657 C CA . GLU A 1 84 ? 2.800 12.108 4.446 1.00 92.38 84 GLU A CA 1
ATOM 658 C C . GLU A 1 84 ? 3.473 10.767 4.158 1.00 92.38 84 GLU A C 1
ATOM 660 O O . GLU A 1 84 ? 4.239 10.229 4.966 1.00 92.38 84 GLU A O 1
ATOM 665 N N . VAL A 1 85 ? 3.186 10.245 2.971 1.00 94.38 85 VAL A N 1
ATOM 666 C CA . VAL A 1 85 ? 3.776 9.023 2.437 1.00 94.38 85 VAL A CA 1
ATOM 667 C C . VAL A 1 85 ? 4.628 9.384 1.231 1.00 94.38 85 VAL A C 1
ATOM 669 O O . VAL A 1 85 ? 4.155 10.031 0.292 1.00 94.38 85 VAL A O 1
ATOM 672 N N . SER A 1 86 ? 5.872 8.929 1.231 1.00 95.88 86 SER A N 1
ATOM 673 C CA . SER A 1 86 ? 6.736 8.913 0.055 1.00 95.88 86 SER A CA 1
ATOM 674 C C . SER A 1 86 ? 7.156 7.483 -0.263 1.00 95.88 86 SER A C 1
ATOM 676 O O . SER A 1 86 ? 7.151 6.606 0.594 1.00 95.88 86 SER A O 1
ATOM 678 N N . ALA A 1 87 ? 7.492 7.212 -1.518 1.00 95.62 87 ALA A N 1
ATOM 679 C CA . ALA A 1 87 ? 8.046 5.930 -1.925 1.00 95.62 87 ALA A CA 1
ATOM 680 C C . ALA A 1 87 ? 8.888 6.090 -3.186 1.00 95.62 87 ALA A C 1
ATOM 682 O O . ALA A 1 87 ? 8.566 6.881 -4.072 1.00 95.62 87 ALA A O 1
ATOM 683 N N . GLY A 1 88 ? 9.939 5.286 -3.317 1.00 96.81 88 GLY A N 1
ATOM 684 C CA . GLY A 1 88 ? 10.565 5.096 -4.621 1.00 96.81 88 GLY A CA 1
ATOM 685 C C . GLY A 1 88 ? 9.625 4.347 -5.571 1.00 96.81 88 GLY A C 1
ATOM 686 O O . GLY A 1 88 ? 8.779 3.565 -5.142 1.00 96.81 88 GLY A O 1
ATOM 687 N N . LEU A 1 89 ? 9.805 4.547 -6.870 1.00 96.12 89 LEU A N 1
ATOM 688 C CA . LEU A 1 89 ? 9.110 3.823 -7.928 1.00 96.12 89 LEU A CA 1
ATOM 689 C C . LEU A 1 89 ? 10.116 3.093 -8.819 1.00 96.12 89 LEU A C 1
ATOM 691 O O . LEU A 1 89 ? 11.253 3.543 -8.984 1.00 96.12 89 LEU A O 1
ATOM 695 N N . TYR A 1 90 ? 9.692 1.975 -9.402 1.00 95.31 90 TYR A N 1
ATOM 696 C CA . TYR A 1 90 ? 10.415 1.289 -10.475 1.00 95.31 90 TYR A CA 1
ATOM 697 C C . TYR A 1 90 ? 9.456 0.771 -11.548 1.00 95.31 90 TYR A C 1
ATOM 699 O O . TYR A 1 90 ? 8.263 0.605 -11.291 1.00 95.31 90 TYR A O 1
ATOM 707 N N . ASN A 1 91 ? 9.962 0.517 -12.753 1.00 93.50 91 ASN A N 1
ATOM 708 C CA . ASN A 1 91 ? 9.186 -0.072 -13.844 1.00 93.50 91 ASN A CA 1
ATOM 709 C C . ASN A 1 91 ? 9.943 -1.230 -14.524 1.00 93.50 91 ASN A C 1
ATOM 711 O O . ASN A 1 91 ? 11.083 -1.541 -14.180 1.00 93.50 91 ASN A O 1
ATOM 715 N N . ALA A 1 92 ? 9.303 -1.874 -15.503 1.00 90.62 92 ALA A N 1
ATOM 716 C CA . ALA A 1 92 ? 9.880 -3.008 -16.230 1.00 90.62 92 ALA A CA 1
ATOM 717 C C . ALA A 1 92 ? 11.078 -2.640 -17.129 1.00 90.62 92 ALA A C 1
ATOM 719 O O . ALA A 1 92 ? 11.838 -3.525 -17.511 1.00 90.62 92 ALA A O 1
ATOM 720 N N . ASN A 1 93 ? 11.261 -1.355 -17.447 1.00 93.69 93 ASN A N 1
ATOM 721 C CA . ASN A 1 93 ? 12.391 -0.872 -18.243 1.00 93.69 93 ASN A CA 1
ATOM 722 C C . ASN A 1 93 ? 13.650 -0.640 -17.388 1.00 93.69 93 ASN A C 1
ATOM 724 O O . ASN A 1 93 ? 14.707 -0.340 -17.933 1.00 93.69 93 ASN A O 1
ATOM 728 N N . GLY A 1 94 ? 13.546 -0.774 -16.060 1.00 91.56 94 GLY A N 1
ATOM 729 C CA . GLY A 1 94 ? 14.625 -0.460 -15.125 1.00 91.56 94 GLY A CA 1
ATOM 730 C C . GLY A 1 94 ? 14.689 1.016 -14.721 1.00 91.56 94 GLY A C 1
ATOM 731 O O . GLY A 1 94 ? 15.622 1.407 -14.019 1.00 91.56 94 GLY A O 1
ATOM 732 N N . ASP A 1 95 ? 13.705 1.832 -15.110 1.00 95.94 95 ASP A N 1
ATOM 733 C CA . ASP A 1 95 ? 13.658 3.237 -14.712 1.00 95.94 95 ASP A CA 1
ATOM 734 C C . ASP A 1 95 ? 13.327 3.370 -13.221 1.00 95.94 95 ASP A C 1
ATOM 736 O O . ASP A 1 95 ? 12.668 2.516 -12.619 1.00 95.94 95 ASP A O 1
ATOM 740 N N . SER A 1 96 ? 13.755 4.482 -12.622 1.00 96.50 96 SER A N 1
ATOM 741 C CA . SER A 1 96 ? 13.419 4.851 -11.246 1.00 96.50 96 SER A CA 1
ATOM 742 C C . SER A 1 96 ? 12.787 6.239 -11.194 1.00 96.50 96 SER A C 1
ATOM 744 O O . SER A 1 96 ? 13.197 7.148 -11.910 1.00 96.50 96 SER A O 1
ATOM 746 N N . ALA A 1 97 ? 11.793 6.393 -10.325 1.00 96.81 97 ALA A N 1
ATOM 747 C CA . ALA A 1 97 ? 11.126 7.661 -10.040 1.00 96.81 97 ALA A CA 1
ATOM 748 C C . ALA A 1 97 ? 10.732 7.714 -8.556 1.00 96.81 97 ALA A C 1
ATOM 750 O O . ALA A 1 97 ? 11.092 6.820 -7.786 1.00 96.81 97 ALA A O 1
ATOM 751 N N . SER A 1 98 ? 9.976 8.738 -8.164 1.00 96.56 98 SER A N 1
ATOM 752 C CA . SER A 1 98 ? 9.477 8.905 -6.798 1.00 96.56 98 SER A CA 1
ATOM 753 C C . SER A 1 98 ? 7.979 9.180 -6.792 1.00 96.56 98 SER A C 1
ATOM 755 O O . SER A 1 98 ? 7.444 9.862 -7.665 1.00 96.56 98 SER A O 1
ATOM 757 N N . PHE A 1 99 ? 7.315 8.657 -5.774 1.00 95.06 99 PHE A N 1
ATOM 758 C CA . PHE A 1 99 ? 5.961 8.988 -5.378 1.00 95.06 99 PHE A CA 1
ATOM 759 C C . PHE A 1 99 ? 6.029 9.829 -4.104 1.00 95.06 99 PHE A C 1
ATOM 761 O O . PHE A 1 99 ? 6.615 9.402 -3.113 1.00 95.06 99 PHE A O 1
ATOM 768 N N . GLY A 1 100 ? 5.418 11.010 -4.129 1.00 93.75 100 GLY A N 1
ATOM 769 C CA . GLY A 1 100 ? 5.309 11.874 -2.959 1.00 93.75 100 GLY A CA 1
ATOM 770 C C . GLY A 1 100 ? 6.504 12.790 -2.680 1.00 93.75 100 GLY A C 1
ATOM 771 O O . GLY A 1 100 ? 7.380 12.926 -3.538 1.00 93.75 100 GLY A O 1
ATOM 772 N N . PRO A 1 101 ? 6.507 13.459 -1.512 1.00 94.50 101 PRO A N 1
ATOM 773 C CA . PRO A 1 101 ? 5.585 13.260 -0.383 1.00 94.50 101 PRO A CA 1
ATOM 774 C C . PRO A 1 101 ? 4.113 13.541 -0.731 1.00 94.50 101 PRO A C 1
ATOM 776 O O . PRO A 1 101 ? 3.798 14.452 -1.497 1.00 94.50 101 PRO A O 1
ATOM 779 N N . VAL A 1 102 ? 3.211 12.694 -0.233 1.00 94.50 102 VAL A N 1
ATOM 780 C CA . VAL A 1 102 ? 1.760 12.802 -0.433 1.00 94.50 102 VAL A CA 1
ATOM 781 C C . VAL A 1 102 ? 1.065 12.731 0.917 1.00 94.50 102 VAL A C 1
ATOM 783 O O . VAL A 1 102 ? 1.156 11.709 1.596 1.00 94.50 102 VAL A O 1
ATOM 786 N N . SER A 1 103 ? 0.339 13.785 1.286 1.00 93.69 103 SER A N 1
ATOM 787 C CA . SER A 1 103 ? -0.535 13.768 2.464 1.00 93.69 103 SER A CA 1
ATOM 788 C C . SER A 1 103 ? -1.606 12.681 2.340 1.00 93.69 103 SER A C 1
ATOM 790 O O . SER A 1 103 ? -2.138 12.450 1.257 1.00 93.69 103 SER A O 1
ATOM 792 N N . ILE A 1 104 ? -1.972 12.042 3.449 1.00 90.00 104 ILE A N 1
ATOM 793 C CA . ILE A 1 104 ? -3.074 11.061 3.503 1.00 90.00 104 ILE A CA 1
ATOM 794 C C . ILE A 1 104 ? -4.460 11.646 3.168 1.00 90.00 104 ILE A C 1
ATOM 796 O O . ILE A 1 104 ? -5.415 10.902 2.929 1.00 90.00 104 ILE A O 1
ATOM 800 N N . GLU A 1 105 ? -4.579 12.974 3.154 1.00 91.06 105 GLU A N 1
ATOM 801 C CA . GLU A 1 105 ? -5.786 13.698 2.739 1.00 91.06 105 GLU A CA 1
ATOM 802 C C . GLU A 1 105 ? -5.774 14.073 1.249 1.00 91.06 105 GLU A C 1
ATOM 804 O O . GLU A 1 105 ? -6.738 14.640 0.738 1.00 91.06 105 GLU A O 1
ATOM 809 N N . ASP A 1 106 ? -4.694 13.757 0.530 1.00 95.00 106 ASP A N 1
ATOM 810 C CA . ASP A 1 106 ? -4.600 13.992 -0.907 1.00 95.00 106 ASP A CA 1
ATOM 811 C C . ASP A 1 106 ? -5.628 13.133 -1.675 1.00 95.00 106 ASP A C 1
ATOM 813 O O . ASP A 1 106 ? -5.781 11.948 -1.364 1.00 95.00 106 ASP A O 1
ATOM 817 N N . PRO A 1 107 ? -6.281 13.668 -2.726 1.00 93.56 107 PRO A N 1
ATOM 818 C CA . PRO A 1 107 ? -7.258 12.932 -3.536 1.00 93.56 107 PRO A CA 1
ATOM 819 C C . PRO A 1 107 ? -6.741 11.645 -4.193 1.00 93.56 107 PRO A C 1
ATOM 821 O O . PRO A 1 107 ? -7.541 10.832 -4.647 1.00 93.56 107 PRO A O 1
ATOM 824 N N . ARG A 1 108 ? -5.418 11.442 -4.266 1.00 94.56 108 ARG A N 1
ATOM 825 C CA . ARG A 1 108 ? -4.809 10.168 -4.680 1.00 94.56 108 ARG A CA 1
ATOM 826 C C . ARG A 1 108 ? -5.148 9.008 -3.742 1.00 94.56 108 ARG A C 1
ATOM 828 O O . ARG A 1 108 ? -5.011 7.857 -4.150 1.00 94.56 108 ARG A O 1
ATOM 835 N N . TRP A 1 109 ? -5.543 9.301 -2.505 1.00 95.06 109 TRP A N 1
ATOM 836 C CA . TRP A 1 109 ? -6.009 8.324 -1.533 1.00 95.06 109 TRP A CA 1
ATOM 837 C C . TRP A 1 109 ? -7.523 8.155 -1.641 1.00 95.06 109 TRP A C 1
ATOM 839 O O . TRP A 1 109 ? -8.308 8.931 -1.100 1.00 95.06 109 TRP A O 1
ATOM 849 N N . GLU A 1 110 ? -7.936 7.104 -2.336 1.00 96.56 110 GLU A N 1
ATOM 850 C CA . GLU A 1 110 ? -9.339 6.760 -2.529 1.00 96.56 110 GLU A CA 1
ATOM 851 C C . GLU A 1 110 ? -9.873 5.960 -1.334 1.00 96.56 110 GLU A C 1
ATOM 853 O O . GLU A 1 110 ? -9.176 5.119 -0.763 1.00 96.56 110 GLU A O 1
ATOM 858 N N . ALA A 1 111 ? -11.132 6.185 -0.955 1.00 95.19 111 ALA A N 1
ATOM 859 C CA . ALA A 1 111 ? -11.761 5.450 0.139 1.00 95.19 111 ALA A CA 1
ATOM 860 C C . ALA A 1 111 ? -11.859 3.936 -0.152 1.00 95.19 111 ALA A C 1
ATOM 862 O O . ALA A 1 111 ? -12.108 3.503 -1.279 1.00 95.19 111 ALA A O 1
ATOM 863 N N . GLY A 1 112 ? -11.707 3.125 0.894 1.00 93.88 112 GLY A N 1
ATOM 864 C CA . GLY A 1 112 ? -11.823 1.668 0.854 1.00 93.88 112 GLY A CA 1
ATOM 865 C C . GLY A 1 112 ? -10.494 0.935 0.655 1.00 93.88 112 GLY A C 1
ATOM 866 O O . GLY A 1 112 ? -9.412 1.510 0.745 1.00 93.88 112 GLY A O 1
ATOM 867 N N . LEU A 1 113 ? -10.597 -0.371 0.390 1.00 93.88 113 LEU A N 1
ATOM 868 C CA . LEU A 1 113 ? -9.460 -1.299 0.279 1.00 93.88 113 LEU A CA 1
ATOM 869 C C . LEU A 1 113 ? -8.950 -1.491 -1.159 1.00 93.88 113 LEU A C 1
ATOM 871 O O . LEU A 1 113 ? -8.031 -2.276 -1.394 1.00 93.88 113 LEU A O 1
ATOM 875 N N . GLY A 1 114 ? -9.554 -0.816 -2.136 1.00 92.56 114 GLY A N 1
ATOM 876 C CA . GLY A 1 114 ? -9.142 -0.891 -3.532 1.00 92.56 114 GLY A CA 1
ATOM 877 C C . GLY A 1 114 ? -9.157 -2.306 -4.103 1.00 92.56 114 GLY A C 1
ATOM 878 O O . GLY A 1 114 ? -10.163 -3.011 -4.057 1.00 92.56 114 GLY A O 1
ATOM 879 N N . ARG A 1 115 ? -8.023 -2.723 -4.676 1.00 92.00 115 ARG A N 1
ATOM 880 C CA . ARG A 1 115 ? -7.852 -4.055 -5.279 1.00 92.00 115 ARG A CA 1
ATOM 881 C C . ARG A 1 115 ? -7.585 -5.167 -4.267 1.00 92.00 115 ARG A C 1
ATOM 883 O O . ARG A 1 115 ? -7.555 -6.325 -4.685 1.00 92.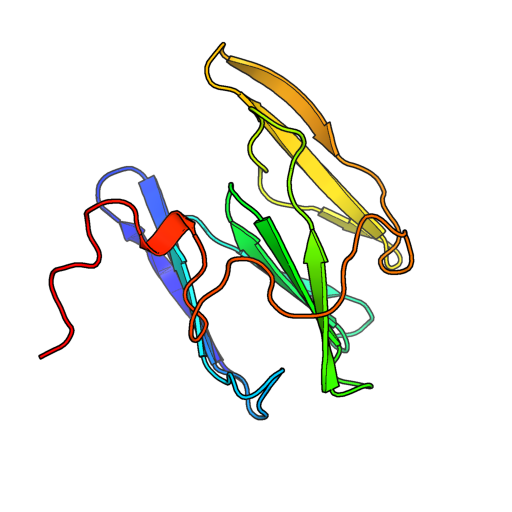00 115 ARG A O 1
ATOM 890 N N . ALA A 1 116 ? -7.405 -4.857 -2.984 1.00 89.44 116 ALA A N 1
ATOM 891 C CA . ALA A 1 116 ? -7.295 -5.897 -1.973 1.00 89.44 116 ALA A CA 1
ATOM 892 C C . ALA A 1 116 ? -8.640 -6.628 -1.835 1.00 89.44 116 ALA A C 1
ATOM 894 O O . ALA A 1 116 ? -9.690 -6.009 -1.662 1.00 89.44 116 ALA A O 1
ATOM 895 N N . ARG A 1 117 ? -8.624 -7.961 -1.928 1.00 85.69 117 ARG A N 1
ATOM 896 C CA . ARG A 1 117 ? -9.834 -8.798 -1.845 1.00 85.69 117 ARG A CA 1
ATOM 897 C C . ARG A 1 117 ? -9.746 -9.696 -0.630 1.00 85.69 117 ARG A C 1
ATOM 899 O O . ARG A 1 117 ? -8.829 -10.507 -0.557 1.00 85.69 117 ARG A O 1
ATOM 906 N N . ASN A 1 118 ? -10.696 -9.561 0.297 1.00 85.25 118 ASN A N 1
ATOM 907 C CA . ASN A 1 118 ? -10.701 -10.293 1.569 1.00 85.25 118 ASN A CA 1
ATOM 908 C C . ASN A 1 118 ? -9.350 -10.177 2.302 1.00 85.25 118 ASN A C 1
ATOM 910 O O . ASN A 1 118 ? -8.819 -11.168 2.790 1.00 85.25 118 ASN A O 1
ATOM 914 N N . GLY A 1 119 ? -8.754 -8.978 2.277 1.00 82.81 119 GLY A N 1
ATOM 915 C CA . GLY A 1 119 ? -7.453 -8.712 2.894 1.00 82.81 119 GLY A CA 1
ATOM 916 C C . GLY A 1 119 ? -6.226 -9.189 2.119 1.00 82.81 119 GLY A C 1
ATOM 917 O O . GLY A 1 119 ? -5.102 -8.880 2.501 1.00 82.81 119 GLY A O 1
ATOM 918 N N . LEU A 1 120 ? -6.406 -9.889 1.001 1.00 88.50 120 LEU A N 1
ATOM 919 C CA . LEU A 1 120 ? -5.303 -10.289 0.133 1.00 88.50 120 LEU A CA 1
ATOM 920 C C . LEU A 1 120 ? -4.921 -9.121 -0.777 1.00 88.50 120 LEU A C 1
ATOM 922 O O . LEU A 1 120 ? -5.722 -8.717 -1.629 1.00 88.50 120 LEU A O 1
ATOM 926 N N . LEU A 1 121 ? -3.710 -8.588 -0.609 1.00 89.12 121 LEU A N 1
ATOM 927 C CA . LEU A 1 121 ? -3.159 -7.572 -1.501 1.00 89.12 121 LEU A CA 1
ATOM 928 C C . LEU A 1 121 ? -2.800 -8.176 -2.876 1.00 89.12 121 LEU A C 1
ATOM 930 O O . LEU A 1 121 ? -2.631 -9.393 -2.996 1.00 89.12 121 LEU A O 1
ATOM 934 N N . PRO A 1 122 ? -2.693 -7.360 -3.942 1.00 85.75 122 PRO A N 1
ATOM 935 C CA . PRO A 1 122 ? -2.528 -7.851 -5.310 1.00 85.75 122 PRO A CA 1
ATOM 936 C C . PRO A 1 122 ? -1.307 -8.749 -5.523 1.00 85.75 122 PRO A C 1
ATOM 938 O O . PRO A 1 122 ? -1.380 -9.680 -6.326 1.00 85.75 122 PRO A O 1
ATOM 941 N N . SER A 1 123 ? -0.209 -8.507 -4.807 1.00 78.12 123 SER A N 1
ATOM 942 C CA . SER A 1 123 ? 0.994 -9.342 -4.881 1.00 78.12 123 SER A CA 1
ATOM 943 C C . SER A 1 123 ? 0.730 -10.807 -4.522 1.00 78.12 123 SER A C 1
ATOM 945 O O . SER A 1 123 ? 1.325 -11.689 -5.137 1.00 78.12 123 SER A O 1
ATOM 947 N N . VAL A 1 124 ? -0.237 -11.082 -3.636 1.00 71.06 124 VAL A N 1
ATOM 948 C CA . VAL A 1 124 ? -0.618 -12.443 -3.224 1.00 71.06 124 VAL A CA 1
ATOM 949 C C . VAL A 1 124 ? -1.112 -13.289 -4.408 1.00 71.06 124 VAL A C 1
ATOM 951 O O . VAL A 1 124 ? -0.988 -14.508 -4.389 1.00 71.06 124 VAL A O 1
ATOM 954 N N . TYR A 1 125 ? -1.637 -12.675 -5.474 1.00 59.62 125 TYR A N 1
ATOM 955 C CA . TYR A 1 125 ? -2.136 -13.393 -6.656 1.00 59.62 125 TYR A CA 1
ATOM 956 C C . TYR A 1 125 ? -1.052 -13.750 -7.685 1.00 59.62 125 TYR A C 1
ATOM 958 O O . TYR A 1 125 ? -1.360 -14.385 -8.699 1.00 59.62 125 TYR A O 1
ATOM 966 N N . LEU A 1 126 ? 0.215 -13.401 -7.439 1.00 51.88 126 LEU A N 1
ATOM 967 C CA . LEU A 1 126 ? 1.331 -14.007 -8.164 1.00 51.88 126 LEU A CA 1
ATOM 968 C C . LEU A 1 126 ? 1.380 -15.511 -7.807 1.00 51.88 126 LEU A C 1
ATOM 970 O O . LEU A 1 126 ? 1.052 -15.873 -6.680 1.00 51.88 126 LEU A O 1
ATOM 974 N N . PRO A 1 127 ? 1.707 -16.410 -8.757 1.00 43.50 127 PRO A N 1
ATOM 975 C CA . PRO A 1 127 ? 1.204 -17.797 -8.878 1.00 43.50 127 PRO A CA 1
ATOM 976 C C . PRO A 1 127 ? 1.431 -18.793 -7.716 1.00 43.50 127 PRO A C 1
ATOM 978 O O . PRO A 1 127 ? 1.095 -19.968 -7.853 1.00 43.50 127 PRO A O 1
ATOM 981 N N . TYR A 1 128 ? 1.938 -18.363 -6.566 1.00 44.59 128 TYR A N 1
ATOM 982 C CA . TYR A 1 128 ? 2.306 -19.203 -5.429 1.00 44.59 128 TYR A CA 1
ATOM 983 C C . TYR A 1 128 ? 1.206 -19.388 -4.370 1.00 44.59 128 TYR A C 1
ATOM 985 O O . TYR A 1 128 ? 1.305 -20.307 -3.561 1.00 44.59 128 TYR A O 1
ATOM 993 N N . TYR A 1 129 ? 0.118 -18.608 -4.387 1.00 43.34 129 TYR A N 1
ATOM 994 C CA . TYR A 1 129 ? -0.933 -18.702 -3.354 1.00 43.34 129 TYR A CA 1
ATOM 995 C C . TYR A 1 129 ? -2.029 -19.747 -3.631 1.00 43.34 129 TYR A C 1
ATOM 997 O O . TYR A 1 129 ? -2.921 -19.960 -2.813 1.00 43.34 129 TYR A O 1
ATOM 1005 N N . LYS A 1 130 ? -1.960 -20.468 -4.761 1.00 41.41 130 LYS A N 1
ATOM 1006 C CA . LYS A 1 130 ? -2.912 -21.554 -5.077 1.00 41.41 130 LYS A CA 1
ATOM 1007 C C . LYS A 1 130 ? -2.729 -22.829 -4.234 1.00 41.41 130 LYS A C 1
ATOM 1009 O O . LYS A 1 130 ? -3.450 -23.793 -4.470 1.00 41.41 130 LYS A O 1
ATOM 1014 N N . ALA A 1 131 ? -1.797 -22.870 -3.280 1.00 38.22 131 ALA A N 1
ATOM 1015 C CA . ALA A 1 131 ? -1.420 -24.126 -2.633 1.00 38.22 131 ALA A CA 1
ATOM 1016 C C . ALA A 1 131 ? -2.090 -24.436 -1.280 1.00 38.22 131 ALA A C 1
ATOM 1018 O O . ALA A 1 131 ? -2.019 -25.593 -0.871 1.00 38.22 131 ALA A O 1
ATOM 1019 N N . THR A 1 132 ? -2.752 -23.500 -0.579 1.00 41.88 132 THR A N 1
ATOM 1020 C CA . THR A 1 132 ? -3.076 -23.787 0.841 1.00 41.88 132 THR A CA 1
ATOM 1021 C C . THR A 1 132 ? -4.354 -23.169 1.408 1.00 41.88 132 THR A C 1
ATOM 1023 O O . THR A 1 132 ? -4.372 -22.713 2.545 1.00 41.88 132 THR A O 1
ATOM 1026 N N . PHE A 1 133 ? -5.460 -23.242 0.668 1.00 38.19 133 PHE A N 1
ATOM 1027 C CA . PHE A 1 133 ? -6.788 -23.235 1.297 1.00 38.19 133 PHE A CA 1
ATOM 1028 C C . PHE A 1 133 ? -7.512 -24.527 0.922 1.00 38.19 133 PHE A C 1
ATOM 1030 O O . PHE A 1 133 ? -8.141 -24.624 -0.131 1.00 38.19 133 PHE A O 1
ATOM 1037 N N . LYS A 1 134 ? -7.333 -25.538 1.772 1.00 35.59 134 LYS A N 1
ATOM 1038 C CA . LYS A 1 134 ? -8.228 -26.686 1.918 1.00 35.59 134 LYS A CA 1
ATOM 1039 C C . LYS A 1 134 ? -8.871 -26.600 3.289 1.00 35.59 134 LYS A C 1
ATOM 1041 O O . LYS A 1 134 ? -8.137 -26.217 4.226 1.00 35.59 134 LYS A O 1
#

Foldseek 3Di:
DDWDWPAQDDPRWIKIWAAAPDDQVNAGIAIATNWDWDADPVRQWIWIDFQAKIKIQGNVVSWIWIAGDPPQKTWDDWDDDPQFIKTWIAGPVGDIDIDDSDHCPDPRTHTDDPPQDSNYYPNCVPPPVPPDDD

Sequence (134 aa):
MEIQDFGEHHMASSHIRVRLEQPFSGVCDFHSTNGYGLFFGNGELLLVGDACMFVILDFSNGNAKHCYPPKGWYFKRPELSGGEVSAGLYNANGDSASFGPVSIEDPRWEAGLGRARNGLLPSVYLPYYKATFK

Organism: NCBI:txid1295382

pLDDT: mean 83.21, std 15.65, range [35.59, 96.81]

Secondary structure (DSSP, 8-state):
-EEEEEEEETTTEEEEEEEEEEEETTEEEEEEES-EEEEEGGGTEEEEEETTEEEEEETTTTEEEEE-PPTTEEEEEEEEETTEEEEEEEETTS-EEEEEEEETTSTTSEES-TT-BTTB-GGGGSTTGGG---

Radius of gyration: 14.31 Å; chains: 1; bounding box: 30×41×35 Å